Protein AF-A0A7S1JPU5-F1 (afdb_monomer_lite)

Radius of gyration: 35.58 Å; chains: 1; bounding box: 57×20×110 Å

pLDDT: mean 80.19, std 20.47, range [40.22, 98.38]

Structure (mmCIF, N/CA/C/O backbone):
data_AF-A0A7S1JPU5-F1
#
_entry.id   AF-A0A7S1JPU5-F1
#
loop_
_atom_site.group_PDB
_atom_site.id
_atom_site.type_symbol
_atom_site.label_atom_id
_atom_site.label_alt_id
_atom_site.label_comp_id
_atom_site.label_asym_id
_atom_site.label_entity_id
_atom_site.label_seq_id
_atom_site.pdbx_PDB_ins_code
_atom_site.Cartn_x
_atom_site.Cartn_y
_atom_site.Cartn_z
_atom_site.occupancy
_atom_site.B_iso_or_equiv
_atom_site.auth_seq_id
_atom_site.auth_comp_id
_atom_site.auth_asym_id
_atom_site.auth_atom_id
_atom_site.pdbx_PDB_model_num
ATOM 1 N N . VAL A 1 1 ? -33.236 0.162 20.249 1.00 42.97 1 VAL A N 1
ATOM 2 C CA . VAL A 1 1 ? -32.514 -1.128 20.302 1.00 42.97 1 VAL A CA 1
ATOM 3 C C . VAL A 1 1 ? -31.042 -0.789 20.178 1.00 42.97 1 VAL A C 1
ATOM 5 O O . VAL A 1 1 ? -30.605 -0.463 19.086 1.00 42.97 1 VAL A O 1
ATOM 8 N N . LEU A 1 2 ? -30.339 -0.672 21.304 1.00 49.88 2 LEU A N 1
ATOM 9 C CA . LEU A 1 2 ? -28.894 -0.434 21.302 1.00 49.88 2 LEU A CA 1
ATOM 10 C C . LEU A 1 2 ? -28.250 -1.787 20.986 1.00 49.88 2 LEU A C 1
ATOM 12 O O . LEU A 1 2 ? -28.496 -2.747 21.714 1.00 49.88 2 LEU A O 1
ATOM 16 N N . GLY A 1 3 ? -27.567 -1.882 19.844 1.00 60.12 3 GLY A N 1
ATOM 17 C CA . GLY A 1 3 ? -26.865 -3.096 19.429 1.00 60.12 3 GLY A CA 1
ATOM 18 C C . GLY A 1 3 ? -25.821 -3.495 20.467 1.00 60.12 3 GLY A C 1
ATOM 19 O O . GLY A 1 3 ? -25.275 -2.634 21.158 1.00 60.12 3 GLY A O 1
ATOM 20 N N . ASP A 1 4 ? -25.595 -4.799 20.598 1.00 74.25 4 ASP A N 1
ATOM 21 C CA . ASP A 1 4 ? -24.601 -5.360 21.508 1.00 74.25 4 ASP A CA 1
ATOM 22 C C . ASP A 1 4 ? -23.239 -4.664 21.286 1.00 74.25 4 ASP A C 1
ATOM 24 O O . ASP A 1 4 ? -22.753 -4.645 20.152 1.00 74.25 4 ASP A O 1
ATOM 28 N N . PRO A 1 5 ? -22.613 -4.065 22.314 1.00 71.31 5 PRO A N 1
ATOM 29 C CA . PRO A 1 5 ? -21.306 -3.424 22.182 1.00 71.31 5 PRO A CA 1
ATOM 30 C C . PRO A 1 5 ? -20.221 -4.350 21.612 1.00 71.31 5 PRO A C 1
ATOM 32 O O . PRO A 1 5 ? -19.312 -3.877 20.926 1.00 71.31 5 PRO A O 1
ATOM 35 N N . SER A 1 6 ? -20.337 -5.664 21.823 1.00 76.00 6 SER A N 1
ATOM 36 C CA . SER A 1 6 ? -19.469 -6.654 21.180 1.00 76.00 6 SER A CA 1
ATOM 37 C C . SER A 1 6 ? -19.679 -6.713 19.662 1.00 76.00 6 SER A C 1
ATOM 39 O O . SER A 1 6 ? -18.704 -6.794 18.916 1.00 76.00 6 SER A O 1
ATOM 41 N N . SER A 1 7 ? -20.919 -6.558 19.188 1.00 84.12 7 SER A N 1
ATOM 42 C CA . SER A 1 7 ? -21.248 -6.499 17.757 1.00 84.12 7 SER A CA 1
ATOM 43 C C . SER A 1 7 ? -20.650 -5.265 17.073 1.00 84.12 7 SER A C 1
ATOM 45 O O . SER A 1 7 ? -20.236 -5.354 15.919 1.00 84.12 7 SER A O 1
ATOM 47 N N . CYS A 1 8 ? -20.574 -4.124 17.765 1.00 87.00 8 CYS A N 1
ATOM 48 C CA . CYS A 1 8 ? -19.965 -2.907 17.216 1.00 87.00 8 CYS A CA 1
ATOM 49 C C . CYS A 1 8 ? -18.448 -3.058 17.022 1.00 87.00 8 CYS A C 1
ATOM 51 O O . CYS A 1 8 ? -17.910 -2.645 15.995 1.00 87.00 8 CYS A O 1
ATOM 53 N N . LEU A 1 9 ? -17.756 -3.685 17.981 1.00 89.81 9 LEU A N 1
ATOM 54 C CA . LEU A 1 9 ? -16.322 -3.968 17.868 1.00 89.81 9 LEU A CA 1
ATOM 55 C C . LEU A 1 9 ? -16.016 -4.945 16.729 1.00 89.81 9 LEU A C 1
ATOM 57 O O . LEU A 1 9 ? -15.044 -4.758 15.996 1.00 89.81 9 LEU A O 1
ATOM 61 N N . GLU A 1 10 ? -16.827 -5.992 16.576 1.00 91.12 10 GLU A N 1
ATOM 62 C CA . GLU A 1 10 ? -16.672 -6.954 15.482 1.00 91.12 10 GLU A CA 1
ATOM 63 C C . GLU A 1 10 ? -16.897 -6.306 14.115 1.00 91.12 10 GLU A C 1
ATOM 65 O O . GLU A 1 10 ? -16.131 -6.554 13.180 1.00 91.12 10 GLU A O 1
ATOM 70 N N . GLU A 1 11 ? -17.897 -5.431 14.000 1.00 93.00 11 GLU A N 1
ATOM 71 C CA . GLU A 1 11 ? -18.141 -4.691 12.768 1.00 93.00 11 GLU A CA 1
ATOM 72 C C . GLU A 1 11 ? -16.991 -3.734 12.433 1.00 93.00 11 GLU A C 1
ATOM 74 O O . GLU A 1 11 ? -16.533 -3.724 11.287 1.00 93.00 11 GLU A O 1
ATOM 79 N N . LEU A 1 12 ? -16.464 -3.001 13.421 1.00 93.50 12 LEU A N 1
ATOM 80 C CA . LEU A 1 12 ? -15.306 -2.129 13.226 1.00 93.50 12 LEU A CA 1
ATOM 81 C C . LEU A 1 12 ? -14.090 -2.926 12.735 1.00 93.50 12 LEU A C 1
ATOM 83 O O . LEU A 1 12 ? -13.499 -2.575 11.715 1.00 93.50 12 LEU A O 1
ATOM 87 N N . ARG A 1 13 ? -13.769 -4.052 13.385 1.00 94.75 13 ARG A N 1
ATOM 88 C CA . ARG A 1 13 ? -12.676 -4.939 12.949 1.00 94.75 13 ARG A CA 1
ATOM 89 C C . ARG A 1 13 ? -12.880 -5.439 11.527 1.00 94.75 13 ARG A C 1
ATOM 91 O O . ARG A 1 13 ? -11.934 -5.483 10.746 1.00 94.75 13 ARG A O 1
ATOM 98 N N . ARG A 1 14 ? -14.108 -5.824 11.172 1.00 97.00 14 ARG A N 1
ATOM 99 C CA . ARG A 1 14 ? -14.439 -6.287 9.819 1.00 97.00 14 ARG A CA 1
ATOM 100 C C . ARG A 1 14 ? -14.180 -5.195 8.780 1.00 97.00 14 ARG A C 1
ATOM 102 O O . ARG A 1 14 ? -13.601 -5.494 7.739 1.00 97.00 14 ARG A O 1
ATOM 109 N N . LEU A 1 15 ? -14.594 -3.958 9.055 1.00 96.75 15 LEU A N 1
ATOM 110 C CA . LEU A 1 15 ? -14.388 -2.820 8.155 1.00 96.75 15 LEU A CA 1
ATOM 111 C C . LEU A 1 15 ? -12.902 -2.482 7.998 1.00 96.75 15 LEU A C 1
ATOM 113 O O . LEU A 1 15 ? -12.424 -2.367 6.872 1.00 96.75 15 LEU A O 1
ATOM 117 N N . GLN A 1 16 ? -12.170 -2.398 9.108 1.00 97.19 16 GLN A N 1
ATOM 118 C CA . GLN A 1 16 ? -10.735 -2.109 9.121 1.00 97.19 16 GLN A CA 1
ATOM 119 C C . GLN A 1 16 ? -9.928 -3.187 8.381 1.00 97.19 16 GLN A C 1
ATOM 121 O O . GLN A 1 16 ? -9.093 -2.873 7.533 1.00 97.19 16 GLN A O 1
ATOM 126 N N . ASN A 1 17 ? -10.246 -4.466 8.612 1.00 96.81 17 ASN A N 1
ATOM 127 C CA . ASN A 1 17 ? -9.650 -5.576 7.869 1.00 96.81 17 ASN A CA 1
ATOM 128 C C . ASN A 1 17 ? -9.966 -5.496 6.371 1.00 96.81 17 ASN A C 1
ATOM 130 O O . ASN A 1 17 ? -9.088 -5.755 5.551 1.00 96.81 17 ASN A O 1
ATOM 134 N N . GLY A 1 18 ? -11.199 -5.135 6.005 1.00 97.94 18 GLY A N 1
ATOM 135 C CA . GLY A 1 18 ? -11.585 -4.925 4.609 1.00 97.94 18 GLY A CA 1
ATOM 136 C C . GLY A 1 18 ? -10.751 -3.832 3.940 1.00 97.94 18 GLY A C 1
ATOM 137 O O . GLY A 1 18 ? -10.162 -4.066 2.888 1.00 97.94 18 GLY A O 1
ATOM 138 N N . GLU A 1 19 ? -10.623 -2.673 4.587 1.00 97.75 19 GLU A N 1
ATOM 139 C CA . GLU A 1 19 ? -9.812 -1.557 4.089 1.00 97.75 19 GLU A CA 1
ATOM 140 C C . GLU A 1 19 ? -8.335 -1.949 3.913 1.00 97.75 19 GLU A C 1
ATOM 142 O O . GLU A 1 19 ? -7.722 -1.632 2.889 1.00 97.75 19 GLU A O 1
ATOM 147 N N . LEU A 1 20 ? -7.763 -2.679 4.877 1.00 97.44 20 LEU A N 1
ATOM 148 C CA . LEU A 1 20 ? -6.376 -3.133 4.797 1.00 97.44 20 LEU A CA 1
ATOM 149 C C . LEU A 1 20 ? -6.174 -4.151 3.666 1.00 97.44 20 LEU A C 1
ATOM 151 O O . LEU A 1 20 ? -5.192 -4.066 2.927 1.00 97.44 20 LEU A O 1
ATOM 155 N N . LEU A 1 21 ? -7.106 -5.091 3.490 1.00 98.19 21 LEU A N 1
ATOM 156 C CA . LEU A 1 21 ? -7.062 -6.056 2.390 1.00 98.19 21 LEU A CA 1
ATOM 157 C C . LEU A 1 21 ? -7.127 -5.362 1.025 1.00 98.19 21 LEU A C 1
ATOM 159 O O . LEU A 1 21 ? -6.336 -5.695 0.140 1.00 98.19 21 LEU A O 1
ATOM 163 N N . ASP A 1 22 ? -7.992 -4.361 0.868 1.00 97.88 22 ASP A N 1
ATOM 164 C CA . ASP A 1 22 ? -8.094 -3.576 -0.365 1.00 97.88 22 ASP A CA 1
ATOM 165 C C . ASP A 1 22 ? -6.792 -2.823 -0.677 1.00 97.88 22 ASP A C 1
ATOM 167 O O . ASP A 1 22 ? -6.356 -2.745 -1.836 1.00 97.88 22 ASP A O 1
ATOM 171 N N . LEU A 1 2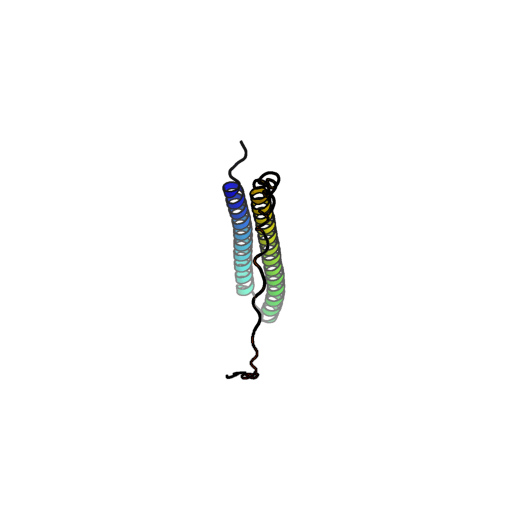3 ? -6.147 -2.272 0.357 1.00 97.25 23 LEU A N 1
ATOM 172 C CA . LEU A 1 23 ? -4.864 -1.582 0.244 1.00 97.25 23 LEU A CA 1
ATOM 173 C C . LEU A 1 23 ? -3.753 -2.548 -0.197 1.00 97.25 23 LEU A C 1
ATOM 175 O O . LEU A 1 23 ? -3.033 -2.265 -1.158 1.00 97.25 23 LEU A O 1
ATOM 179 N N . LEU A 1 24 ? -3.664 -3.717 0.440 1.00 97.44 24 LEU A N 1
ATOM 180 C CA . LEU A 1 24 ? -2.691 -4.760 0.104 1.00 97.44 24 LEU A CA 1
ATOM 181 C C . LEU A 1 24 ? -2.920 -5.334 -1.298 1.00 97.44 24 LEU A C 1
ATOM 183 O O . LEU A 1 24 ? -1.970 -5.582 -2.042 1.00 97.44 24 LEU A O 1
ATOM 187 N N . GLU A 1 25 ? -4.173 -5.528 -1.705 1.00 98.25 25 GLU A N 1
ATOM 188 C CA . GLU A 1 25 ? -4.485 -6.022 -3.041 1.00 98.25 25 GLU A CA 1
ATOM 189 C C . GLU A 1 25 ? -4.162 -4.990 -4.128 1.00 98.25 25 GLU A C 1
ATOM 191 O O . GLU A 1 25 ? -3.699 -5.355 -5.218 1.00 98.25 25 GLU A O 1
ATOM 196 N N . ARG A 1 26 ? -4.378 -3.701 -3.849 1.00 97.44 26 ARG A N 1
ATOM 197 C CA . ARG A 1 26 ? -3.911 -2.620 -4.721 1.00 97.44 26 ARG A CA 1
ATOM 198 C C . ARG A 1 26 ? -2.395 -2.669 -4.865 1.00 97.44 26 ARG A C 1
ATOM 200 O O . ARG A 1 26 ? -1.919 -2.714 -5.997 1.00 97.44 26 ARG A O 1
ATOM 207 N N . GLU A 1 27 ? -1.664 -2.742 -3.759 1.00 97.88 27 GLU A N 1
ATOM 208 C CA . GLU A 1 27 ? -0.202 -2.769 -3.789 1.00 97.88 27 GLU A CA 1
ATOM 209 C C . GLU A 1 27 ? 0.336 -3.989 -4.543 1.00 97.88 27 GLU A C 1
ATOM 211 O O . GLU A 1 27 ? 1.180 -3.867 -5.427 1.00 97.88 27 GLU A O 1
ATOM 216 N N . ARG A 1 28 ? -0.252 -5.168 -4.322 1.00 98.00 28 ARG A N 1
ATOM 217 C CA . ARG A 1 28 ? 0.071 -6.380 -5.086 1.00 98.00 28 ARG A CA 1
ATOM 218 C C . ARG A 1 28 ? -0.126 -6.196 -6.594 1.00 98.00 28 ARG A C 1
ATOM 220 O O . ARG A 1 28 ? 0.624 -6.764 -7.391 1.00 98.00 28 ARG A O 1
ATOM 227 N N . ARG A 1 29 ? -1.167 -5.471 -7.019 1.00 98.38 29 ARG A N 1
ATOM 228 C CA . ARG A 1 29 ? -1.414 -5.197 -8.445 1.00 98.38 29 ARG A CA 1
ATOM 229 C C . ARG A 1 29 ? -0.381 -4.238 -9.018 1.00 98.38 29 ARG A C 1
ATOM 231 O O . ARG A 1 29 ? 0.084 -4.492 -10.128 1.00 98.38 29 ARG A O 1
ATOM 238 N N . GLU A 1 30 ? -0.024 -3.185 -8.292 1.00 98.12 30 GLU A N 1
ATOM 239 C CA . GLU A 1 30 ? 1.024 -2.255 -8.720 1.00 98.12 30 GLU A CA 1
ATOM 240 C C . GLU A 1 30 ? 2.387 -2.952 -8.783 1.00 98.12 30 GLU A C 1
ATOM 242 O O . GLU A 1 30 ? 3.075 -2.845 -9.794 1.00 98.12 30 GLU A O 1
ATOM 247 N N . GLU A 1 31 ? 2.717 -3.802 -7.811 1.00 98.12 31 GLU A N 1
ATOM 248 C CA . GLU A 1 31 ? 3.957 -4.583 -7.816 1.00 98.12 31 GLU A CA 1
ATOM 249 C C . GLU A 1 31 ? 4.056 -5.502 -9.044 1.00 98.12 31 GLU A C 1
ATOM 251 O O . GLU A 1 31 ? 5.082 -5.553 -9.721 1.00 98.12 31 GLU A O 1
ATOM 256 N N . LYS A 1 32 ? 2.949 -6.146 -9.436 1.00 98.31 32 LYS A N 1
ATOM 257 C CA . LYS A 1 32 ? 2.895 -6.911 -10.693 1.00 98.31 32 LYS A CA 1
ATOM 258 C C . LYS A 1 32 ? 3.117 -6.040 -11.931 1.00 98.31 32 LYS A C 1
ATOM 260 O O . LYS A 1 32 ? 3.668 -6.529 -12.917 1.00 98.31 32 LYS A O 1
ATOM 265 N N . LYS A 1 33 ? 2.659 -4.784 -11.939 1.00 98.06 33 LYS A N 1
ATOM 266 C CA . LYS A 1 33 ? 2.926 -3.859 -13.054 1.00 98.06 33 LYS A CA 1
ATOM 267 C C . LYS A 1 33 ? 4.390 -3.436 -13.067 1.00 98.06 33 LYS A C 1
ATOM 269 O O . LYS A 1 33 ? 4.982 -3.424 -14.141 1.00 98.06 33 LYS A O 1
ATOM 274 N N . ARG A 1 34 ? 4.975 -3.151 -11.901 1.00 97.94 34 ARG A N 1
ATOM 275 C CA . ARG A 1 34 ? 6.399 -2.831 -11.756 1.00 97.94 34 ARG A CA 1
ATOM 276 C C . ARG A 1 34 ? 7.285 -3.949 -12.267 1.00 97.94 34 ARG A C 1
ATOM 278 O O . ARG A 1 34 ? 8.157 -3.677 -13.086 1.00 97.94 34 ARG A O 1
ATOM 285 N N . GLN A 1 35 ? 6.984 -5.197 -11.911 1.00 97.94 35 GLN A N 1
ATOM 286 C CA . GLN A 1 35 ? 7.702 -6.349 -12.451 1.00 97.94 35 GLN A CA 1
ATOM 287 C C . GLN A 1 35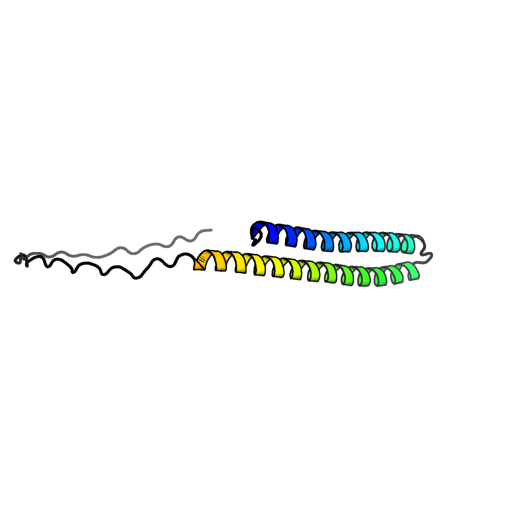 ? 7.654 -6.374 -13.985 1.00 97.94 35 GLN A C 1
ATOM 289 O O . GLN A 1 35 ? 8.692 -6.434 -14.628 1.00 97.94 35 GLN A O 1
ATOM 294 N N . LYS A 1 36 ? 6.469 -6.198 -14.588 1.00 97.94 36 LYS A N 1
ATOM 295 C CA . LYS A 1 36 ? 6.334 -6.138 -16.056 1.00 97.94 36 LYS A CA 1
ATOM 296 C C . LYS A 1 36 ? 7.102 -4.982 -16.698 1.00 97.94 36 LYS A C 1
ATOM 298 O O . LYS A 1 36 ? 7.473 -5.091 -17.861 1.00 97.94 36 LYS A O 1
ATOM 303 N N . MET A 1 37 ? 7.261 -3.857 -16.000 1.00 97.50 37 MET A N 1
ATOM 304 C CA . MET A 1 37 ? 8.064 -2.732 -16.484 1.00 97.50 37 MET A CA 1
ATOM 305 C C . MET A 1 37 ? 9.557 -3.049 -16.400 1.00 97.50 37 MET A C 1
ATOM 307 O O . MET A 1 37 ? 10.271 -2.792 -17.361 1.00 97.50 37 MET A O 1
ATOM 311 N N . MET A 1 38 ? 10.008 -3.665 -15.303 1.00 97.50 38 MET A N 1
ATOM 312 C CA . MET A 1 38 ? 11.390 -4.133 -15.156 1.00 97.50 38 MET A CA 1
ATOM 313 C C . MET A 1 38 ? 11.754 -5.177 -16.212 1.00 97.50 38 MET A C 1
ATOM 315 O O . MET A 1 38 ? 12.812 -5.070 -16.819 1.00 97.50 38 MET A O 1
ATOM 319 N N . ASP A 1 39 ? 10.862 -6.129 -16.493 1.00 97.12 39 ASP A N 1
ATOM 320 C CA . ASP A 1 39 ? 11.081 -7.183 -17.496 1.00 97.12 39 ASP A CA 1
ATOM 321 C C . ASP A 1 39 ? 11.254 -6.629 -18.924 1.00 97.12 39 ASP A C 1
ATOM 323 O O . ASP A 1 39 ? 11.741 -7.329 -19.809 1.00 97.12 39 ASP A O 1
ATOM 327 N N . ARG A 1 40 ? 10.816 -5.387 -19.167 1.00 96.50 40 ARG A N 1
ATOM 328 C CA . ARG A 1 40 ? 10.904 -4.699 -20.463 1.00 96.50 40 ARG A CA 1
ATOM 329 C C . ARG A 1 40 ? 12.073 -3.724 -20.553 1.00 96.50 40 ARG A C 1
ATOM 331 O O . ARG A 1 40 ? 12.270 -3.157 -21.621 1.00 96.50 40 ARG A O 1
ATOM 338 N N . ALA A 1 41 ? 12.795 -3.486 -19.462 1.00 96.19 41 ALA A N 1
ATOM 339 C CA . ALA A 1 41 ? 13.919 -2.565 -19.468 1.00 96.19 41 ALA A CA 1
ATOM 340 C C . ALA A 1 41 ? 15.079 -3.174 -20.267 1.00 96.19 41 ALA A C 1
ATOM 342 O O . ALA A 1 41 ? 15.550 -4.269 -19.964 1.00 96.19 41 ALA A O 1
ATOM 343 N N . GLU A 1 42 ? 15.537 -2.463 -21.295 1.00 97.00 42 GLU A N 1
ATOM 344 C CA . GLU A 1 42 ? 16.541 -2.986 -22.237 1.00 97.00 42 GLU A CA 1
ATOM 345 C C . GLU A 1 42 ? 17.971 -2.606 -21.837 1.00 97.00 42 GLU A C 1
ATOM 347 O O . GLU A 1 42 ? 18.942 -3.156 -22.356 1.00 97.00 42 GLU A O 1
ATOM 352 N N . THR A 1 43 ? 18.120 -1.649 -20.914 1.00 97.81 43 THR A N 1
ATOM 353 C CA . THR A 1 43 ? 19.423 -1.099 -20.527 1.00 97.81 43 THR A CA 1
ATOM 354 C C . THR A 1 43 ? 19.609 -1.045 -19.016 1.00 97.81 43 THR A C 1
ATOM 356 O O . THR A 1 43 ? 18.686 -0.746 -18.260 1.00 97.81 43 THR A O 1
ATOM 359 N N . ASP A 1 44 ? 20.854 -1.209 -18.567 1.00 96.88 44 ASP A N 1
ATOM 360 C CA . ASP A 1 44 ? 21.211 -1.101 -17.147 1.00 96.88 44 ASP A CA 1
ATOM 361 C C . ASP A 1 44 ? 20.866 0.266 -16.539 1.00 96.88 44 ASP A C 1
ATOM 363 O O . ASP A 1 44 ? 20.520 0.371 -15.360 1.00 96.88 44 ASP A O 1
ATOM 367 N N . ALA A 1 45 ? 20.984 1.338 -17.327 1.00 97.75 45 ALA A N 1
ATOM 368 C CA . ALA A 1 45 ? 20.643 2.685 -16.883 1.00 97.75 45 ALA A CA 1
ATOM 369 C C . ALA A 1 45 ? 19.138 2.817 -16.611 1.00 97.75 45 ALA A C 1
ATOM 371 O O . ALA A 1 45 ? 18.743 3.393 -15.594 1.00 97.75 45 ALA A O 1
ATOM 372 N N . GLU A 1 46 ? 18.308 2.245 -17.483 1.00 97.50 46 GLU A N 1
ATOM 373 C CA . GLU A 1 46 ? 16.863 2.190 -17.299 1.00 97.50 46 GLU A CA 1
ATOM 374 C C . GLU A 1 46 ? 16.482 1.326 -16.095 1.00 97.50 46 GLU A C 1
ATOM 376 O O . GLU A 1 46 ? 15.724 1.793 -15.243 1.00 97.50 46 GLU A O 1
ATOM 381 N N . CYS A 1 47 ? 17.077 0.137 -15.953 1.00 97.25 47 CYS A N 1
ATOM 382 C CA . CYS A 1 47 ? 16.875 -0.739 -14.796 1.00 97.25 47 CYS A CA 1
ATOM 383 C C . CYS A 1 47 ? 17.159 -0.017 -13.474 1.00 97.25 47 CYS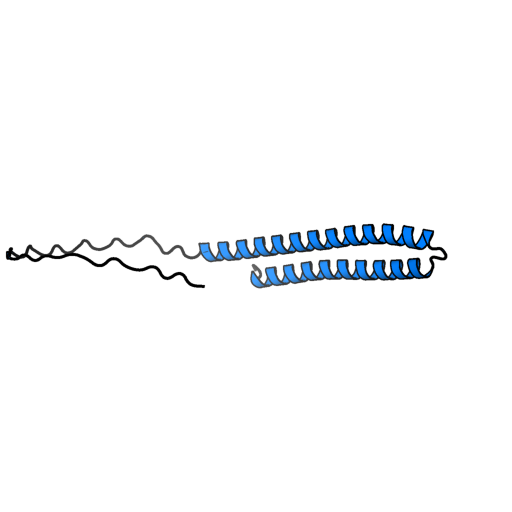 A C 1
ATOM 385 O O . CYS A 1 47 ? 16.348 -0.075 -12.549 1.00 97.25 47 CYS A O 1
ATOM 387 N N . ARG A 1 48 ? 18.285 0.706 -13.376 1.00 97.94 48 ARG A N 1
ATOM 388 C CA . ARG A 1 48 ? 18.629 1.494 -12.178 1.00 97.94 48 ARG A CA 1
ATOM 389 C C . ARG A 1 48 ? 17.622 2.611 -11.913 1.00 97.94 48 ARG A C 1
ATOM 391 O O . ARG A 1 48 ? 17.195 2.784 -10.773 1.00 97.94 48 ARG A O 1
ATOM 398 N N . ARG A 1 49 ? 17.221 3.348 -12.954 1.00 98.06 49 ARG A N 1
ATOM 399 C CA . ARG A 1 49 ? 16.245 4.441 -12.834 1.00 98.06 49 ARG A CA 1
ATOM 400 C C . ARG A 1 49 ? 14.889 3.930 -12.345 1.00 98.06 49 ARG A C 1
ATOM 402 O O . ARG A 1 49 ? 14.327 4.505 -11.417 1.00 98.06 49 ARG A O 1
ATOM 409 N N . LEU A 1 50 ? 14.384 2.855 -12.949 1.00 98.06 50 LEU A N 1
ATOM 410 C CA . LEU A 1 50 ? 13.124 2.226 -12.559 1.00 98.06 50 LEU A CA 1
ATOM 411 C C . LEU A 1 50 ? 13.201 1.651 -11.144 1.00 98.06 50 LEU A C 1
ATOM 413 O O . LEU A 1 50 ? 12.287 1.869 -10.358 1.00 98.06 50 LEU A O 1
ATOM 417 N N . SER A 1 51 ? 14.313 1.006 -10.781 1.00 97.62 51 SER A N 1
ATOM 418 C CA . SER A 1 51 ? 14.503 0.453 -9.434 1.00 97.62 51 SER A CA 1
ATOM 419 C C . SER A 1 51 ? 14.425 1.528 -8.350 1.00 97.62 51 SER A C 1
ATOM 421 O O . SER A 1 51 ? 13.785 1.313 -7.326 1.00 97.62 51 SER A O 1
ATOM 423 N N . MET A 1 52 ? 15.037 2.694 -8.580 1.00 98.19 52 MET A N 1
ATOM 424 C CA . MET A 1 52 ? 14.980 3.811 -7.633 1.00 98.19 52 MET A CA 1
ATOM 425 C C . MET A 1 52 ? 13.565 4.384 -7.510 1.00 98.19 52 MET A C 1
ATOM 427 O O . MET A 1 52 ? 13.094 4.615 -6.401 1.00 98.19 52 MET A O 1
ATOM 431 N N . LEU A 1 53 ? 12.864 4.553 -8.634 1.00 98.25 53 LEU A N 1
ATOM 432 C CA . LEU A 1 53 ? 11.480 5.029 -8.641 1.00 98.25 53 LEU A CA 1
ATOM 433 C C . LEU A 1 53 ? 10.548 4.057 -7.900 1.00 98.25 53 LEU A C 1
ATOM 435 O O . LEU A 1 53 ? 9.785 4.466 -7.033 1.00 98.25 53 LEU A O 1
ATOM 439 N N . PHE A 1 54 ? 10.670 2.759 -8.173 1.00 98.25 54 PHE A N 1
ATOM 440 C CA . PHE A 1 54 ? 9.882 1.722 -7.508 1.00 98.25 54 PHE A CA 1
ATOM 441 C C . PHE A 1 54 ? 10.228 1.553 -6.033 1.00 98.25 54 PHE A C 1
ATOM 443 O O . PHE A 1 54 ? 9.361 1.174 -5.251 1.00 98.25 54 PHE A O 1
ATOM 450 N N . TRP A 1 55 ? 11.468 1.833 -5.631 1.00 98.25 55 TRP A N 1
ATOM 451 C CA . TRP A 1 55 ? 11.832 1.866 -4.219 1.00 98.25 55 TRP A CA 1
ATOM 452 C C . TRP A 1 55 ? 11.082 2.979 -3.481 1.00 98.25 55 TRP A C 1
ATOM 454 O O . TRP A 1 55 ? 10.471 2.698 -2.455 1.00 98.25 55 TRP A O 1
ATOM 464 N N . MET A 1 56 ? 11.046 4.193 -4.042 1.00 98.25 56 MET A N 1
ATOM 465 C CA . MET A 1 56 ? 10.292 5.310 -3.458 1.00 98.25 56 MET A CA 1
ATOM 466 C C . MET A 1 56 ? 8.791 5.005 -3.384 1.00 98.25 56 MET A C 1
ATOM 468 O O . MET A 1 56 ? 8.177 5.193 -2.343 1.00 98.25 56 MET A O 1
ATOM 472 N N . GLU A 1 57 ? 8.204 4.460 -4.455 1.00 97.75 57 GLU A N 1
ATOM 473 C CA . GLU A 1 57 ? 6.784 4.076 -4.452 1.00 97.75 57 GLU A CA 1
ATOM 474 C C . GLU A 1 57 ? 6.452 3.018 -3.388 1.00 97.75 57 GLU A C 1
ATOM 476 O O . GLU A 1 57 ? 5.391 3.075 -2.762 1.00 97.75 57 GLU A O 1
ATOM 481 N N . ARG A 1 58 ? 7.340 2.034 -3.189 1.00 97.81 58 ARG A N 1
ATOM 482 C CA . ARG A 1 58 ? 7.165 1.005 -2.155 1.00 97.81 58 ARG A CA 1
ATOM 483 C C . ARG A 1 58 ? 7.272 1.598 -0.754 1.00 97.81 58 ARG A C 1
ATOM 485 O O . ARG A 1 58 ? 6.509 1.182 0.114 1.00 97.81 58 ARG A O 1
ATOM 492 N N . ASP A 1 59 ? 8.187 2.540 -0.542 1.00 98.12 59 ASP A N 1
ATOM 493 C CA . ASP A 1 59 ? 8.338 3.236 0.739 1.00 98.12 59 ASP A CA 1
ATOM 494 C C . ASP A 1 59 ? 7.077 4.049 1.075 1.00 98.12 59 ASP A C 1
ATOM 496 O O . ASP A 1 59 ? 6.494 3.873 2.146 1.00 98.12 59 ASP A O 1
ATOM 500 N N . ASP A 1 60 ? 6.559 4.813 0.109 1.00 97.62 60 ASP A N 1
ATOM 501 C CA . ASP A 1 60 ? 5.305 5.561 0.248 1.00 97.62 60 ASP A CA 1
ATOM 502 C C . ASP A 1 60 ? 4.122 4.641 0.594 1.00 97.62 60 ASP A C 1
ATOM 504 O O . ASP A 1 60 ? 3.312 4.942 1.480 1.00 97.62 60 ASP A O 1
ATOM 508 N N . MET A 1 61 ? 4.002 3.492 -0.082 1.00 97.25 61 MET A N 1
ATOM 509 C CA . MET A 1 61 ? 2.929 2.542 0.216 1.00 97.25 61 MET A CA 1
ATOM 510 C C . MET A 1 61 ? 3.110 1.879 1.583 1.00 97.25 61 MET A C 1
ATOM 512 O O . MET A 1 61 ? 2.129 1.704 2.310 1.00 97.25 61 MET A O 1
ATOM 516 N N . ALA A 1 62 ? 4.340 1.524 1.957 1.00 97.06 62 ALA A N 1
ATOM 517 C CA . ALA A 1 62 ? 4.639 0.956 3.267 1.00 97.06 62 ALA A CA 1
ATOM 518 C C . ALA A 1 62 ? 4.266 1.934 4.387 1.00 97.06 62 ALA A C 1
ATOM 520 O O . ALA A 1 62 ? 3.614 1.540 5.359 1.00 97.06 62 ALA A O 1
ATOM 521 N N . GLN A 1 63 ? 4.594 3.216 4.216 1.00 98.06 63 GLN A N 1
ATOM 522 C CA . GLN A 1 63 ? 4.214 4.268 5.150 1.00 98.06 63 GLN A CA 1
ATOM 523 C C . GLN A 1 63 ? 2.689 4.410 5.234 1.00 98.06 63 GLN A C 1
ATOM 525 O O . GLN A 1 63 ? 2.128 4.415 6.328 1.00 98.06 63 GLN A O 1
ATOM 530 N N . LYS A 1 64 ? 1.988 4.399 4.096 1.00 97.62 64 LYS A N 1
ATOM 531 C CA . LYS A 1 64 ? 0.521 4.450 4.072 1.00 97.62 64 LYS A CA 1
ATOM 532 C C . LYS A 1 64 ? -0.138 3.265 4.785 1.00 97.62 64 LYS A C 1
ATOM 534 O O . LYS A 1 64 ? -1.122 3.457 5.504 1.00 97.62 64 LYS A O 1
ATOM 539 N N . ILE A 1 65 ? 0.372 2.047 4.583 1.00 97.00 65 ILE A N 1
ATOM 540 C CA . ILE A 1 65 ? -0.098 0.846 5.290 1.00 97.00 65 ILE A CA 1
ATOM 541 C C . ILE A 1 65 ? 0.095 1.040 6.794 1.00 97.00 65 ILE A C 1
ATOM 543 O O . ILE A 1 65 ? -0.848 0.857 7.559 1.00 97.00 65 ILE A O 1
ATOM 547 N N . LYS A 1 66 ? 1.288 1.470 7.210 1.00 97.94 66 LYS A N 1
ATOM 548 C CA . LYS A 1 66 ? 1.618 1.711 8.615 1.00 97.94 66 LYS 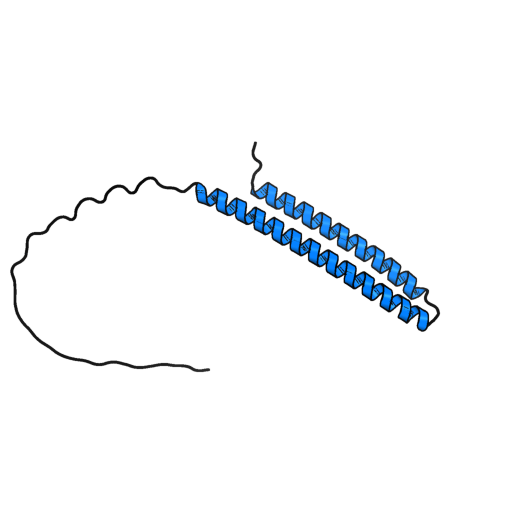A CA 1
ATOM 549 C C . LYS A 1 66 ? 0.690 2.740 9.264 1.00 97.94 66 LYS A C 1
ATOM 551 O O . LYS A 1 66 ? 0.181 2.483 10.354 1.00 97.94 66 LYS A O 1
ATOM 556 N N . ASP A 1 67 ? 0.447 3.869 8.604 1.00 98.00 67 ASP A N 1
ATOM 557 C CA . ASP A 1 67 ? -0.430 4.928 9.116 1.00 98.00 67 ASP A CA 1
ATOM 558 C C . ASP A 1 67 ? -1.877 4.441 9.244 1.00 98.00 67 ASP A C 1
ATOM 560 O O . ASP A 1 67 ? -2.542 4.699 10.248 1.00 98.00 67 ASP A O 1
ATOM 564 N N . THR A 1 68 ? -2.345 3.671 8.257 1.00 97.56 68 THR A N 1
ATOM 565 C CA . THR A 1 68 ? -3.687 3.074 8.265 1.00 97.56 68 THR A CA 1
ATOM 566 C C . THR A 1 68 ? -3.847 2.104 9.434 1.00 97.56 68 THR A C 1
ATOM 568 O O . THR A 1 68 ? -4.798 2.237 10.201 1.00 97.56 68 THR A O 1
ATOM 571 N N . THR A 1 69 ? -2.892 1.187 9.613 1.00 96.81 69 THR A N 1
ATOM 572 C CA . THR A 1 69 ? -2.884 0.231 10.729 1.00 96.81 69 THR A CA 1
ATOM 573 C C . THR A 1 69 ? -2.826 0.946 12.076 1.00 96.81 69 THR A C 1
ATOM 575 O O . THR A 1 69 ? -3.604 0.627 12.968 1.00 96.81 69 THR A O 1
ATOM 578 N N . SER A 1 70 ? -1.966 1.959 12.212 1.00 97.94 70 SER A N 1
ATOM 579 C CA . SER A 1 70 ? -1.826 2.717 13.464 1.00 97.94 70 SER A CA 1
ATOM 580 C C . SER A 1 70 ? -3.131 3.427 13.835 1.00 97.94 70 SER A C 1
ATOM 582 O O . SER A 1 70 ? -3.560 3.387 14.987 1.00 97.94 70 SER A O 1
ATOM 584 N N . ARG A 1 71 ? -3.808 4.031 12.849 1.00 97.81 71 ARG A N 1
ATOM 585 C CA . ARG A 1 71 ? -5.137 4.625 13.040 1.00 97.81 71 ARG A CA 1
ATOM 586 C C . ARG A 1 71 ? -6.162 3.570 13.465 1.00 97.81 71 ARG A C 1
ATOM 588 O O . ARG A 1 71 ? -6.913 3.809 14.405 1.00 97.81 71 ARG A O 1
ATOM 595 N N . HIS A 1 72 ? -6.193 2.415 12.799 1.00 97.19 72 HIS A N 1
ATOM 596 C CA . HIS A 1 72 ? -7.134 1.338 13.128 1.00 97.19 72 HIS A CA 1
ATOM 597 C C . HIS A 1 72 ? -6.947 0.821 14.557 1.00 97.19 72 HIS A C 1
ATOM 599 O O . HIS A 1 72 ? -7.927 0.641 15.282 1.00 97.19 72 HIS A O 1
ATOM 605 N N . GLU A 1 73 ? -5.698 0.630 14.983 1.00 95.25 73 GLU A N 1
ATOM 606 C CA . GLU A 1 73 ? -5.356 0.235 16.353 1.00 95.25 73 GLU A CA 1
ATOM 607 C C . GLU A 1 73 ? -5.806 1.280 17.377 1.00 95.25 73 GLU A C 1
ATOM 609 O O . GLU A 1 73 ? -6.369 0.926 18.415 1.00 95.25 73 GLU A O 1
ATOM 614 N N . GLN A 1 74 ? -5.603 2.566 17.081 1.00 97.19 74 GLN A N 1
ATOM 615 C CA . GLN A 1 74 ? -6.058 3.652 17.944 1.00 97.19 74 GLN A CA 1
ATOM 616 C C . GLN A 1 74 ? -7.585 3.659 18.089 1.00 97.19 74 GLN A C 1
ATOM 618 O O . GLN A 1 74 ? -8.089 3.654 19.209 1.00 97.19 74 GLN A O 1
ATOM 623 N N . GLU A 1 75 ? -8.324 3.574 16.981 1.00 95.19 75 GLU A N 1
ATOM 624 C CA . GLU A 1 75 ? -9.792 3.525 16.988 1.00 95.19 75 GLU A CA 1
ATOM 625 C C . GLU A 1 75 ? -10.335 2.326 17.786 1.00 95.19 75 GLU A C 1
ATOM 627 O O . GLU A 1 75 ? -11.297 2.462 18.548 1.00 95.19 75 GLU A O 1
ATOM 632 N N . LEU A 1 76 ? -9.709 1.149 17.652 1.00 93.88 76 LEU A N 1
ATOM 633 C CA . LEU A 1 76 ? -10.083 -0.040 18.423 1.00 93.88 76 LEU A CA 1
ATOM 634 C C . LEU A 1 76 ? -9.830 0.147 19.919 1.00 93.88 76 LEU A C 1
ATOM 636 O O . LEU A 1 76 ? -10.678 -0.228 20.731 1.00 93.88 76 LEU A O 1
ATOM 640 N N . ASN A 1 77 ? -8.685 0.723 20.289 1.00 93.50 77 ASN A N 1
ATOM 641 C CA . ASN A 1 77 ? -8.340 0.988 21.684 1.00 93.50 77 ASN A CA 1
ATOM 642 C C . ASN A 1 77 ? -9.271 2.027 22.317 1.00 93.50 77 ASN A C 1
ATOM 644 O O . ASN A 1 77 ? -9.701 1.848 23.461 1.00 93.50 77 ASN A O 1
ATOM 648 N N . ASP A 1 78 ? -9.630 3.072 21.574 1.00 92.56 78 ASP A N 1
ATOM 649 C CA . ASP A 1 78 ? -10.568 4.098 22.024 1.00 92.56 78 ASP A CA 1
ATOM 650 C C . ASP A 1 78 ? -11.958 3.496 22.258 1.00 92.56 78 ASP A C 1
ATOM 652 O O . ASP A 1 78 ? -12.570 3.723 23.306 1.00 92.56 78 ASP A O 1
ATOM 656 N N . MET A 1 79 ? -12.441 2.664 21.330 1.00 89.75 79 MET A N 1
ATOM 657 C CA . MET A 1 79 ? -13.727 1.982 21.476 1.00 89.75 79 MET A CA 1
ATOM 658 C C . MET A 1 79 ? -13.716 0.991 22.646 1.00 89.75 79 MET A C 1
ATOM 660 O O . MET A 1 79 ? -14.638 0.990 23.462 1.00 89.75 79 MET A O 1
ATOM 664 N N . LEU A 1 80 ? -12.659 0.187 22.782 1.00 89.44 80 LEU A N 1
ATOM 665 C CA . LEU A 1 80 ? -12.507 -0.748 23.898 1.00 89.44 80 LEU A CA 1
ATOM 666 C C . LEU A 1 80 ? -12.496 -0.009 25.242 1.00 89.44 80 LEU A C 1
ATOM 668 O O . LEU A 1 80 ? -13.174 -0.417 26.186 1.00 89.44 80 LEU A O 1
ATOM 672 N N . SER A 1 81 ? -11.778 1.112 25.316 1.00 89.69 81 SER A N 1
ATOM 673 C CA . SER A 1 81 ? -11.726 1.957 26.507 1.00 89.69 81 SER A CA 1
ATOM 674 C C . SER A 1 81 ? -13.111 2.491 26.867 1.00 89.69 81 SER A C 1
ATOM 676 O O . SER A 1 81 ? -13.520 2.384 28.023 1.00 89.69 81 SER A O 1
ATOM 678 N N . GLN A 1 82 ? -13.878 2.999 25.900 1.00 87.88 82 GLN A N 1
ATOM 679 C CA . GLN A 1 82 ? -15.243 3.485 26.139 1.00 87.88 82 GLN A CA 1
ATOM 680 C C . GLN A 1 82 ? -16.169 2.387 26.689 1.00 87.88 82 GLN A C 1
ATOM 682 O O . GLN A 1 82 ? -16.948 2.633 27.616 1.00 87.88 82 GLN A O 1
ATOM 687 N N . LEU A 1 83 ? -16.052 1.158 26.181 1.00 85.19 83 LEU A N 1
ATOM 688 C CA . LEU A 1 83 ? -16.832 0.014 26.662 1.00 85.19 83 LEU A CA 1
ATOM 689 C C . LEU A 1 83 ? -16.457 -0.400 28.093 1.00 85.19 83 LEU A C 1
ATOM 691 O O . LEU A 1 83 ? -17.329 -0.694 28.911 1.00 85.19 83 LEU A O 1
ATOM 695 N N . LEU A 1 84 ? -15.169 -0.362 28.438 1.00 82.88 84 LEU A N 1
ATOM 696 C CA . LEU A 1 84 ? -14.709 -0.661 29.797 1.00 82.88 84 LEU A CA 1
ATOM 697 C C . LEU A 1 84 ? -15.168 0.398 30.815 1.00 82.88 84 LEU A C 1
ATOM 699 O O . LEU A 1 84 ? -15.603 0.050 31.915 1.00 82.88 84 LEU A O 1
ATOM 703 N N . HIS A 1 85 ? -15.133 1.684 30.451 1.00 78.31 85 HIS A N 1
ATOM 704 C CA . HIS A 1 85 ? -15.551 2.775 31.342 1.00 78.31 85 HIS A CA 1
ATOM 705 C C . HIS A 1 85 ? -17.071 2.811 31.558 1.00 78.31 85 HIS A C 1
ATOM 707 O O . HIS A 1 85 ? -17.531 3.046 32.677 1.00 78.31 85 HIS A O 1
ATOM 713 N N . THR A 1 86 ? -17.865 2.525 30.523 1.00 66.06 86 THR A N 1
ATOM 714 C CA . THR A 1 86 ? -19.332 2.427 30.644 1.00 66.06 86 THR A CA 1
ATOM 715 C C . THR A 1 86 ? -19.768 1.232 31.501 1.00 66.06 86 THR A C 1
ATOM 717 O O . THR A 1 86 ? -20.734 1.345 32.253 1.00 66.06 86 THR A O 1
ATOM 720 N N . SER A 1 87 ? -19.012 0.130 31.483 1.00 57.31 87 SER A N 1
ATOM 721 C CA . SER A 1 87 ? -19.207 -1.021 32.379 1.00 57.31 87 SER A CA 1
ATOM 722 C C . SER A 1 87 ? -18.883 -0.704 33.853 1.00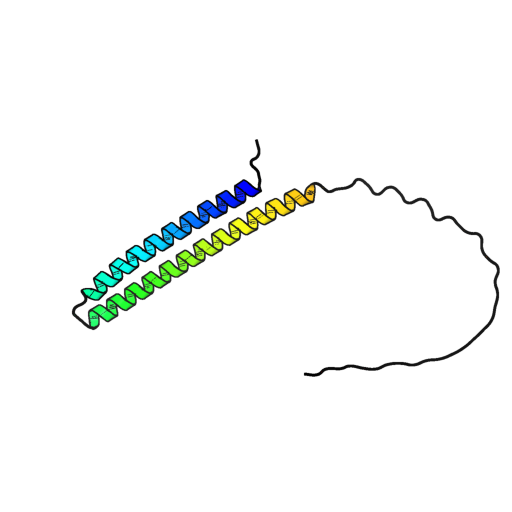 57.31 87 SER A C 1
ATOM 724 O O . SER A 1 87 ? -19.576 -1.169 34.761 1.00 57.31 87 SER A O 1
ATOM 726 N N . ALA A 1 88 ? -17.856 0.110 34.126 1.00 56.25 88 ALA A N 1
ATOM 727 C CA . ALA A 1 88 ? -17.427 0.438 35.493 1.00 56.25 88 ALA A CA 1
ATOM 728 C C . ALA A 1 88 ? -18.377 1.403 36.237 1.00 56.25 88 ALA A C 1
ATOM 730 O O . ALA A 1 88 ? -18.468 1.355 37.465 1.00 56.25 88 ALA A O 1
ATOM 731 N N . ALA A 1 89 ? -19.128 2.243 35.519 1.00 51.34 89 ALA A N 1
ATOM 732 C CA . ALA A 1 89 ? -20.009 3.257 36.109 1.00 51.34 89 ALA A CA 1
ATOM 733 C C . ALA A 1 89 ? -21.306 2.705 36.746 1.00 51.34 89 ALA A C 1
ATOM 735 O O . ALA A 1 89 ? -22.029 3.449 37.405 1.00 51.34 89 ALA A O 1
ATOM 736 N N . ILE A 1 90 ? -21.610 1.410 36.595 1.00 52.38 90 ILE A N 1
ATOM 737 C CA . ILE A 1 90 ? -22.853 0.797 37.108 1.00 52.38 90 ILE A CA 1
ATOM 738 C C . ILE A 1 90 ? -22.687 0.253 38.544 1.00 52.38 90 ILE A C 1
ATOM 740 O O . ILE A 1 90 ? -23.665 -0.093 39.205 1.00 52.38 90 ILE A O 1
ATOM 744 N N . LYS A 1 91 ? -21.466 0.234 39.098 1.00 49.72 91 LYS A N 1
ATOM 745 C CA . LYS A 1 91 ? -21.190 -0.298 40.443 1.00 49.72 91 LYS A CA 1
ATOM 746 C C . LYS A 1 91 ? -20.834 0.802 41.448 1.00 49.72 91 LYS A C 1
ATOM 748 O O . LYS A 1 91 ? -19.749 0.796 42.017 1.00 49.72 91 LYS A O 1
ATOM 753 N N . ALA A 1 92 ? -21.763 1.719 41.707 1.00 45.97 92 ALA A N 1
ATOM 754 C CA . ALA A 1 92 ? -21.765 2.483 42.953 1.00 45.97 92 ALA A CA 1
ATOM 755 C C . ALA A 1 92 ? -22.705 1.779 43.954 1.00 45.97 92 ALA A C 1
ATOM 757 O O . ALA A 1 92 ? -23.923 1.934 43.845 1.00 45.97 92 ALA A O 1
ATOM 758 N N . PRO A 1 93 ? -22.202 0.962 44.903 1.00 52.44 93 PRO A N 1
ATOM 759 C CA . PRO A 1 93 ? -23.014 0.558 46.039 1.00 52.44 93 PRO A CA 1
ATOM 760 C C . PRO A 1 93 ? -23.209 1.787 46.937 1.00 52.44 93 PRO A C 1
ATOM 762 O O . PRO A 1 93 ? -22.312 2.618 47.061 1.00 52.44 93 PRO A O 1
ATOM 765 N N . GLY A 1 94 ? -24.416 1.916 47.488 1.00 57.69 94 GLY A N 1
ATOM 766 C CA . GLY A 1 94 ? -24.884 3.064 48.264 1.00 57.69 94 GLY A CA 1
ATOM 767 C C . GLY A 1 94 ? -23.998 3.480 49.450 1.00 57.69 94 GLY A C 1
ATOM 768 O O . GLY A 1 94 ? -22.986 2.843 49.743 1.00 57.69 94 GLY A O 1
ATOM 769 N N . PRO A 1 95 ? -24.376 4.571 50.142 1.00 64.88 95 PRO A N 1
ATOM 770 C CA . PRO A 1 95 ? -23.565 5.166 51.200 1.00 64.88 95 PRO A CA 1
ATOM 771 C C . PRO A 1 95 ? -23.174 4.121 52.258 1.00 64.88 95 PRO A C 1
ATOM 773 O O . PRO A 1 95 ? -24.001 3.270 52.603 1.00 64.88 95 PRO A O 1
ATOM 776 N N . PRO A 1 96 ? -21.933 4.166 52.780 1.00 59.28 96 PRO A N 1
ATOM 777 C CA . PRO A 1 96 ? -21.482 3.216 53.783 1.00 59.28 96 PRO A CA 1
ATOM 778 C C . PRO A 1 96 ? -22.388 3.318 55.011 1.00 59.28 96 PRO A C 1
ATOM 780 O O . PRO A 1 96 ? -22.532 4.384 55.611 1.00 59.28 96 PRO A O 1
ATOM 783 N N . SER A 1 97 ? -23.024 2.201 55.361 1.00 65.44 97 SER A N 1
ATOM 784 C CA . SER A 1 97 ? -23.802 2.081 56.590 1.00 65.44 97 SER A CA 1
ATOM 785 C C . SER A 1 97 ? -22.889 2.411 57.781 1.00 65.44 97 SER A C 1
ATOM 787 O O . SER A 1 97 ? -21.774 1.883 57.834 1.00 65.44 97 SER A O 1
ATOM 789 N N . PRO A 1 98 ? -23.302 3.279 58.722 1.00 64.69 98 PRO A N 1
ATOM 790 C CA . PRO A 1 98 ? -22.445 3.670 59.831 1.00 64.69 98 PRO A CA 1
ATOM 791 C C . PRO A 1 98 ? -22.137 2.451 60.703 1.00 64.69 98 PRO A C 1
ATOM 793 O O . PRO A 1 98 ? -23.034 1.695 61.081 1.00 64.69 98 PRO A O 1
ATOM 796 N N . LEU A 1 99 ? -20.848 2.254 60.986 1.00 63.38 99 LEU A N 1
ATOM 797 C CA . LEU A 1 99 ? -20.362 1.209 61.882 1.00 63.38 99 LEU A CA 1
ATOM 798 C C . LEU A 1 99 ? -20.963 1.410 63.286 1.00 63.38 99 LEU A C 1
ATOM 800 O O . LEU A 1 99 ? -21.052 2.553 63.745 1.00 63.38 99 LEU A O 1
ATOM 804 N N . PRO A 1 100 ? -21.360 0.333 63.987 1.00 66.38 100 PRO A N 1
ATOM 805 C CA . PRO A 1 100 ? -21.764 0.443 65.381 1.00 66.38 100 PRO A CA 1
ATOM 806 C C . PRO A 1 100 ? -20.573 0.912 66.237 1.00 66.38 100 PRO A C 1
ATOM 808 O O . PRO A 1 100 ? -19.425 0.577 65.927 1.00 66.38 100 PRO A O 1
ATOM 811 N N . PRO A 1 101 ? -20.816 1.696 67.303 1.00 65.75 101 PRO A N 1
ATOM 812 C CA . PRO A 1 101 ? -19.747 2.202 68.152 1.00 65.75 101 PRO A CA 1
ATOM 813 C C . PRO A 1 101 ? -18.985 1.053 68.834 1.00 65.75 101 PRO A C 1
ATOM 815 O O . PRO A 1 101 ? -19.580 0.010 69.131 1.00 65.75 101 PRO A O 1
ATOM 818 N N . PRO A 1 102 ? -17.680 1.232 69.107 1.00 55.91 102 PRO A N 1
ATOM 819 C CA . PRO A 1 102 ? -16.881 0.225 69.788 1.00 55.91 102 PRO A CA 1
ATOM 820 C C . PRO A 1 102 ? -17.444 -0.019 71.191 1.00 55.91 102 PRO A C 1
ATOM 822 O O . PRO A 1 102 ? -17.636 0.917 71.969 1.00 55.91 102 PRO A O 1
ATOM 825 N N . SER A 1 103 ? -17.723 -1.287 71.503 1.00 58.88 103 SER A N 1
ATOM 826 C CA . SER A 1 103 ? -18.076 -1.707 72.858 1.00 58.88 103 SER A CA 1
ATOM 827 C C . SER A 1 103 ? -16.891 -1.421 73.776 1.00 58.88 103 SER A C 1
ATOM 829 O O . SER A 1 103 ? -15.788 -1.915 73.555 1.00 58.88 103 SER A O 1
ATOM 831 N N . VAL A 1 104 ? -17.116 -0.559 74.764 1.00 61.84 104 VAL A N 1
ATOM 832 C CA . VAL A 1 104 ? -16.130 -0.212 75.786 1.00 61.84 104 VAL A CA 1
ATOM 833 C C . VAL A 1 104 ? -16.100 -1.353 76.797 1.00 61.84 104 VAL A C 1
ATOM 835 O O . VAL A 1 104 ? -17.005 -1.466 77.623 1.00 61.84 104 VAL A O 1
ATOM 838 N N . ASP A 1 105 ? -15.074 -2.197 76.732 1.00 63.94 105 ASP A N 1
ATOM 839 C CA . ASP A 1 105 ? -14.789 -3.138 77.813 1.00 63.94 105 ASP A CA 1
ATOM 840 C C . ASP A 1 105 ? -14.232 -2.382 79.037 1.00 63.94 105 ASP A C 1
ATOM 842 O O . ASP A 1 105 ? -13.429 -1.453 78.886 1.00 63.94 105 ASP A O 1
ATOM 846 N N . PRO A 1 106 ? -14.641 -2.746 80.267 1.00 63.56 106 PRO A N 1
ATOM 847 C CA . PRO A 1 106 ? -14.146 -2.111 81.483 1.00 63.56 106 PRO A CA 1
ATOM 848 C C . PRO A 1 106 ? -12.666 -2.458 81.747 1.00 63.56 106 PRO A C 1
ATOM 850 O O . PRO A 1 106 ? -12.187 -3.522 81.344 1.00 63.56 106 PRO A O 1
ATOM 853 N N . PRO A 1 107 ? -11.919 -1.591 82.461 1.00 56.78 107 PRO A N 1
ATOM 854 C CA . PRO A 1 107 ? -10.484 -1.760 82.645 1.00 56.78 107 PRO A CA 1
ATOM 855 C C . PRO A 1 107 ? -10.178 -2.952 83.560 1.00 56.78 107 PRO A C 1
ATOM 857 O O . PRO A 1 107 ? -10.708 -3.068 84.667 1.00 56.78 107 PRO A O 1
ATOM 860 N N . ARG A 1 108 ? -9.272 -3.826 83.112 1.00 57.53 108 ARG A N 1
ATOM 861 C CA . ARG A 1 108 ? -8.671 -4.883 83.938 1.00 57.53 108 ARG A CA 1
ATOM 862 C C . ARG A 1 108 ? -7.553 -4.284 84.808 1.00 57.53 108 ARG A C 1
ATOM 864 O O . ARG A 1 108 ? -6.781 -3.470 84.298 1.00 57.53 108 ARG A O 1
ATOM 871 N N . PRO A 1 109 ? -7.431 -4.663 86.094 1.00 51.91 109 PRO A N 1
ATOM 872 C CA . PRO A 1 109 ? -6.410 -4.106 86.969 1.00 51.91 109 PRO A CA 1
ATOM 873 C C . PRO A 1 109 ? -5.016 -4.661 86.653 1.00 51.91 109 PRO A C 1
ATOM 875 O O . PRO A 1 109 ? -4.852 -5.767 86.137 1.00 51.91 109 PRO A O 1
ATOM 878 N N . ALA A 1 110 ? -4.025 -3.836 86.987 1.00 52.38 110 ALA A N 1
ATOM 879 C CA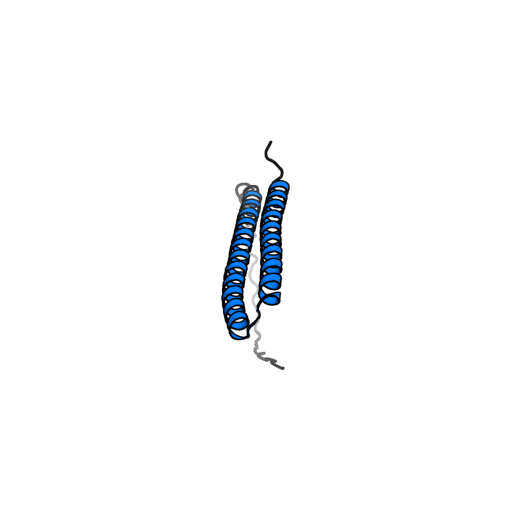 . ALA A 1 110 ? -2.604 -4.011 86.738 1.00 52.38 110 ALA A CA 1
ATOM 880 C C . ALA A 1 110 ? -2.017 -5.301 87.333 1.00 52.38 110 ALA A C 1
ATOM 882 O O . ALA A 1 110 ? -2.333 -5.702 88.453 1.00 52.38 110 ALA A O 1
ATOM 883 N N . THR A 1 111 ? -1.061 -5.896 86.622 1.00 54.41 111 THR A N 1
ATOM 884 C CA . THR A 1 111 ? -0.077 -6.816 87.204 1.00 54.41 111 THR A CA 1
ATOM 885 C C . THR A 1 111 ? 1.294 -6.487 86.612 1.00 54.41 111 THR A C 1
ATOM 887 O O . THR A 1 111 ? 1.449 -6.383 85.398 1.00 54.41 111 THR A O 1
ATOM 890 N N . GLN A 1 112 ? 2.246 -6.212 87.506 1.00 53.34 112 GLN A N 1
ATOM 891 C CA . GLN A 1 112 ? 3.646 -5.872 87.240 1.00 53.34 112 GLN A CA 1
ATOM 892 C C . GLN A 1 112 ? 4.496 -7.124 86.947 1.00 53.34 112 GLN A C 1
ATOM 894 O O . GLN A 1 112 ? 4.080 -8.226 87.292 1.00 53.34 112 GLN A O 1
ATOM 899 N N . GLN A 1 113 ? 5.738 -6.870 86.494 1.00 45.81 113 GLN A N 1
ATOM 900 C CA . GLN A 1 113 ? 6.915 -7.764 86.376 1.00 45.81 113 GLN A CA 1
ATOM 901 C C . GLN A 1 113 ? 7.007 -8.533 85.045 1.00 45.81 113 GLN A C 1
ATOM 903 O O . GLN A 1 113 ? 6.004 -9.030 84.562 1.00 45.81 113 GLN A O 1
ATOM 908 N N . ALA A 1 114 ? 8.150 -8.716 84.377 1.00 46.44 114 ALA A N 1
ATOM 909 C CA . ALA A 1 114 ? 9.555 -8.303 84.507 1.00 46.44 114 ALA A CA 1
ATOM 910 C C . ALA A 1 114 ? 10.193 -8.550 83.107 1.00 46.44 114 ALA A C 1
ATOM 912 O O . ALA A 1 114 ? 9.774 -9.465 82.411 1.00 46.44 114 ALA A O 1
ATOM 913 N N . ARG A 1 115 ? 10.989 -7.623 82.558 1.00 44.41 115 ARG A N 1
ATOM 914 C CA . ARG A 1 115 ? 12.468 -7.659 82.433 1.00 44.41 115 ARG A CA 1
ATOM 915 C C . ARG A 1 115 ? 13.062 -8.812 81.582 1.00 44.41 115 ARG A C 1
ATOM 917 O O . ARG A 1 115 ? 12.928 -9.970 81.951 1.00 44.41 115 ARG A O 1
ATOM 924 N N . GLY A 1 116 ? 13.808 -8.428 80.536 1.00 47.00 116 GLY A N 1
ATOM 925 C CA . GLY A 1 116 ? 14.739 -9.231 79.713 1.00 47.00 116 GLY A CA 1
ATOM 926 C C . GLY A 1 116 ? 14.681 -8.757 78.245 1.00 47.00 116 GLY A C 1
ATOM 927 O O . GLY A 1 116 ? 13.628 -8.913 77.640 1.00 47.00 116 GLY A O 1
ATOM 928 N N . GLU A 1 117 ? 15.595 -7.927 77.703 1.00 48.28 117 GLU A N 1
ATOM 929 C CA . GLU A 1 117 ? 16.961 -8.260 77.192 1.00 48.28 117 GLU A CA 1
ATOM 930 C C . GLU A 1 117 ? 16.903 -9.454 76.212 1.00 48.28 117 GLU A C 1
ATOM 932 O O . GLU A 1 117 ? 16.346 -10.479 76.578 1.00 48.28 117 GLU A O 1
ATOM 937 N N . GLU A 1 118 ? 17.355 -9.464 74.951 1.00 52.19 118 GLU A N 1
ATOM 938 C CA . GLU A 1 118 ? 18.384 -8.768 74.149 1.00 52.19 118 GLU A CA 1
ATOM 939 C C . GLU A 1 118 ? 18.078 -9.073 72.646 1.00 52.19 118 GLU A C 1
ATOM 941 O O . GLU A 1 118 ? 17.435 -10.075 72.347 1.00 52.19 118 GLU A O 1
ATOM 946 N N . ALA A 1 119 ? 18.237 -8.141 71.698 1.00 45.75 119 ALA A N 1
ATOM 947 C CA . ALA A 1 119 ? 19.389 -7.932 70.795 1.00 45.75 119 ALA A CA 1
ATOM 948 C C . ALA A 1 119 ? 19.613 -8.971 69.661 1.00 45.75 119 ALA A C 1
ATOM 950 O O . ALA A 1 119 ? 19.830 -10.149 69.912 1.00 45.75 119 ALA A O 1
ATOM 951 N N . GLY A 1 120 ? 19.710 -8.457 68.423 1.00 40.22 120 GLY A N 1
ATOM 952 C CA . GLY A 1 120 ? 20.682 -8.912 67.413 1.00 40.22 120 GLY A CA 1
ATOM 953 C C . GLY A 1 120 ? 20.204 -9.891 66.333 1.00 40.22 120 GLY A C 1
ATOM 954 O O . GLY A 1 120 ? 19.785 -11.001 66.635 1.00 40.22 120 GLY A O 1
ATOM 955 N N . GLY A 1 121 ? 20.362 -9.505 65.061 1.00 42.50 121 GLY A N 1
ATOM 956 C CA . GLY A 1 121 ? 20.268 -10.424 63.921 1.00 42.50 121 GLY A CA 1
ATOM 957 C C . GLY A 1 121 ? 20.080 -9.727 62.573 1.00 42.50 121 GLY A C 1
ATOM 958 O O . GLY A 1 121 ? 18.996 -9.790 62.003 1.00 42.50 121 GLY A O 1
ATOM 959 N N . GLU A 1 122 ? 21.121 -9.038 62.101 1.00 52.59 122 GLU A N 1
ATOM 960 C CA . GLU A 1 122 ? 21.311 -8.675 60.687 1.00 52.59 122 GLU A CA 1
ATOM 961 C C . GLU A 1 122 ? 21.726 -9.910 59.855 1.00 52.59 122 GLU A C 1
ATOM 963 O O . GLU A 1 122 ? 22.007 -10.961 60.426 1.00 52.59 122 GLU A O 1
ATOM 968 N N . GLU A 1 123 ? 21.840 -9.710 58.531 1.00 52.81 123 GLU A N 1
ATOM 969 C CA . GLU A 1 123 ? 22.378 -10.597 57.471 1.00 52.81 123 GLU A CA 1
ATOM 970 C C . GLU A 1 123 ? 21.316 -11.408 56.686 1.00 52.81 123 GLU A C 1
ATOM 972 O O . GLU A 1 123 ? 20.392 -11.968 57.258 1.00 52.81 123 GLU A O 1
ATOM 977 N N . GLN A 1 124 ? 21.341 -11.529 55.351 1.00 54.62 124 GLN A N 1
ATOM 978 C CA . GLN A 1 124 ? 22.397 -11.268 54.367 1.00 54.62 124 GLN A CA 1
ATOM 979 C C . GLN A 1 124 ? 21.800 -11.175 52.944 1.00 54.62 124 GLN A C 1
ATOM 981 O O . GLN A 1 124 ? 20.840 -11.871 52.606 1.00 54.62 124 GLN A O 1
ATOM 986 N N . GLU A 1 125 ? 22.418 -10.334 52.110 1.00 51.03 125 GLU A N 1
ATOM 987 C CA . GLU A 1 125 ? 22.358 -10.356 50.644 1.00 51.03 125 GLU A CA 1
ATOM 988 C C . GLU A 1 125 ? 22.727 -11.729 50.068 1.00 51.03 125 GLU A C 1
ATOM 990 O O . GLU A 1 125 ? 23.686 -12.344 50.520 1.00 51.03 125 GLU A O 1
ATOM 995 N N . TYR A 1 126 ? 22.077 -12.124 48.969 1.00 55.94 126 TYR A N 1
ATOM 996 C CA . TYR A 1 126 ? 22.717 -12.940 47.935 1.00 55.94 126 TYR A CA 1
ATOM 997 C C . TYR A 1 126 ? 22.307 -12.433 46.545 1.00 55.94 126 TYR A C 1
ATOM 999 O O . TYR A 1 126 ? 21.216 -12.707 46.048 1.00 55.94 126 TYR A O 1
ATOM 1007 N N . GLN A 1 127 ? 23.219 -11.678 45.925 1.00 53.34 127 GLN A N 1
ATOM 1008 C CA . GLN A 1 127 ? 23.442 -11.723 44.479 1.00 53.34 127 GLN A CA 1
ATOM 1009 C C . GLN A 1 127 ? 23.993 -13.100 44.091 1.00 53.34 127 GLN A C 1
ATOM 1011 O O . GLN A 1 127 ? 24.605 -13.767 44.924 1.00 53.34 127 GLN A O 1
ATOM 1016 N N . GLN A 1 128 ? 23.808 -13.449 42.815 1.00 49.25 128 GLN A N 1
ATOM 1017 C CA . GLN A 1 128 ? 24.570 -14.357 41.934 1.00 49.25 128 GLN A CA 1
ATOM 1018 C C . GLN A 1 128 ? 23.551 -15.051 41.014 1.00 49.25 128 GLN A C 1
ATOM 1020 O O . GLN A 1 128 ? 22.546 -15.552 41.504 1.00 49.25 128 GLN A O 1
ATOM 1025 N N . GLN A 1 129 ? 23.689 -15.130 39.695 1.00 53.28 129 GLN A N 1
ATOM 1026 C CA . GLN A 1 129 ? 24.679 -14.716 38.696 1.00 53.28 129 GLN A CA 1
ATOM 1027 C C . GLN A 1 129 ? 23.917 -14.624 37.364 1.00 53.28 129 GLN A C 1
ATOM 1029 O O . GLN A 1 129 ? 22.899 -15.344 37.232 1.00 53.28 129 GLN A O 1
#

Sequence (129 aa):
VLGDPSSCLEELRRLQNGELLDLLERERREEKKRQKMMDRAETDAECRRLSMLFWMERDDMAQKIKDTTSRHEQELNDMLSQLLHTSAAIKAPGPPSPLPPPSVDPPRPATQQARGEEAGGEEQEYQQQ

Organism: NCBI:txid1169539

Secondary structure (DSSP, 8-state):
----HHHHHHHHHHHHHHHHHHHHHHHHHHHHHHHHHHTT--SHHHHHHHHHHHHHHHHHHHHHHHHHHHHHHHHHHHHHHHHHHHHHTT----SPPPPPPPP-PPPPPP-------------------

Foldseek 3Di:
DPPDLVVVLVVLVVVLVVVLVVLVVVVVVVVVVLVVLLVPDPDPVSNVVSVVVVVVVVVVSVVVSVVSVVVSVVVSVVSVVVVVVVVVVVDDDDDDDDDDDDDDDDDDDDDDDDDDDDDDDDDDDDDDD